Protein AF-A0A7X9DQF4-F1 (afdb_monomer)

Mean predicted aligned error: 11.49 Å

Radius of gyration: 29.45 Å; Cα contacts (8 Å, |Δi|>4): 39; chains: 1; bounding box: 74×21×68 Å

Structure (mmCIF, N/CA/C/O backbone):
data_AF-A0A7X9DQF4-F1
#
_entry.id   AF-A0A7X9DQF4-F1
#
loop_
_atom_site.group_PDB
_atom_site.id
_atom_site.type_symbol
_atom_site.label_atom_id
_atom_site.label_alt_id
_atom_site.label_comp_id
_atom_site.label_asym_id
_atom_site.label_entity_id
_atom_site.label_seq_id
_atom_site.pdbx_PDB_ins_code
_atom_site.Cartn_x
_atom_site.Cartn_y
_atom_site.Cartn_z
_atom_site.occupancy
_atom_site.B_iso_or_equiv
_atom_site.auth_seq_id
_atom_site.auth_comp_id
_atom_site.auth_asym_id
_atom_site.auth_atom_id
_atom_site.pdbx_PDB_model_num
ATOM 1 N N . MET A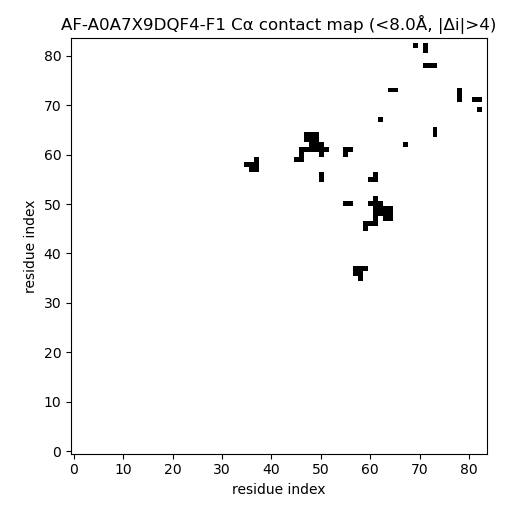 1 1 ? 54.943 -8.374 -43.976 1.00 60.38 1 MET A N 1
ATOM 2 C CA . MET A 1 1 ? 54.304 -7.247 -43.245 1.00 60.38 1 MET A CA 1
ATOM 3 C C . MET A 1 1 ? 52.771 -7.187 -43.346 1.00 60.38 1 MET A C 1
ATOM 5 O O . MET A 1 1 ? 52.164 -6.730 -42.387 1.00 60.38 1 MET A O 1
ATOM 9 N N . LYS A 1 2 ? 52.112 -7.647 -44.430 1.00 59.12 2 LYS A N 1
ATOM 10 C CA . LYS A 1 2 ? 50.631 -7.623 -44.545 1.00 59.12 2 LYS A CA 1
ATOM 11 C C . LYS A 1 2 ? 49.896 -8.498 -43.507 1.00 59.12 2 LYS A C 1
ATOM 13 O O . LYS A 1 2 ? 48.921 -8.033 -42.935 1.00 59.12 2 LYS A O 1
ATOM 18 N N . ASN A 1 3 ? 50.409 -9.693 -43.188 1.00 61.91 3 ASN A N 1
ATOM 19 C CA . ASN A 1 3 ? 49.784 -10.574 -42.186 1.00 61.91 3 ASN A CA 1
ATOM 20 C C . ASN A 1 3 ? 49.768 -9.979 -40.767 1.00 61.91 3 ASN A C 1
ATOM 22 O O . ASN A 1 3 ? 48.751 -10.063 -40.096 1.00 61.91 3 ASN A O 1
ATOM 26 N N . TYR A 1 4 ? 50.833 -9.289 -40.345 1.00 63.88 4 TYR A N 1
ATOM 27 C CA . TYR A 1 4 ? 50.908 -8.662 -39.016 1.00 63.88 4 TYR A CA 1
ATOM 28 C C . TYR A 1 4 ? 49.891 -7.518 -38.837 1.00 63.88 4 TYR A C 1
ATOM 30 O O . TYR A 1 4 ? 49.281 -7.384 -37.780 1.00 63.88 4 TYR A O 1
ATOM 38 N N . ARG A 1 5 ? 49.640 -6.731 -39.897 1.00 61.47 5 ARG A N 1
ATOM 39 C CA . ARG A 1 5 ? 48.605 -5.681 -39.885 1.00 61.47 5 ARG A CA 1
ATOM 40 C C . ARG A 1 5 ? 47.195 -6.259 -39.754 1.00 61.47 5 ARG A C 1
ATOM 42 O O . ARG A 1 5 ? 46.390 -5.680 -39.036 1.00 61.47 5 ARG A O 1
ATOM 49 N N . ASN A 1 6 ? 46.911 -7.393 -40.394 1.00 62.53 6 ASN A N 1
ATOM 50 C CA . ASN A 1 6 ? 45.597 -8.034 -40.315 1.00 62.53 6 ASN A CA 1
ATOM 51 C C . ASN A 1 6 ? 45.331 -8.618 -38.921 1.00 62.53 6 ASN A C 1
ATOM 53 O O . ASN A 1 6 ? 44.230 -8.451 -38.410 1.00 62.53 6 ASN A O 1
ATOM 57 N N . THR A 1 7 ? 46.338 -9.210 -38.267 1.00 67.69 7 THR A N 1
ATOM 58 C CA . THR A 1 7 ? 46.212 -9.718 -36.889 1.00 67.69 7 THR A CA 1
ATOM 59 C C . THR A 1 7 ? 45.969 -8.592 -35.875 1.00 67.69 7 THR A C 1
ATOM 61 O O . THR A 1 7 ? 45.129 -8.738 -34.991 1.00 67.69 7 THR A O 1
ATOM 64 N N . ILE A 1 8 ? 46.633 -7.439 -36.032 1.00 69.75 8 ILE A N 1
ATOM 65 C CA . ILE A 1 8 ? 46.415 -6.25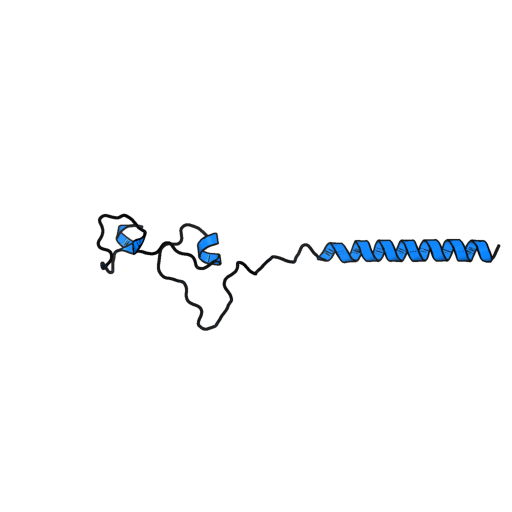3 -35.180 1.00 69.75 8 ILE A CA 1
ATOM 66 C C . ILE A 1 8 ? 45.031 -5.634 -35.414 1.00 69.75 8 ILE A C 1
ATOM 68 O O . ILE A 1 8 ? 44.343 -5.282 -34.460 1.00 69.75 8 ILE A O 1
ATOM 72 N N . LEU A 1 9 ? 44.600 -5.517 -36.674 1.00 67.56 9 LEU A N 1
ATOM 73 C CA . LEU A 1 9 ? 43.271 -5.001 -37.015 1.00 67.56 9 LEU A CA 1
ATOM 74 C C . LEU A 1 9 ? 42.154 -5.897 -36.459 1.00 67.56 9 LEU A C 1
ATOM 76 O O . LEU A 1 9 ? 41.161 -5.381 -35.952 1.00 67.56 9 LEU A O 1
ATOM 80 N N . PHE A 1 10 ? 42.338 -7.221 -36.486 1.00 69.56 10 PHE A N 1
ATOM 81 C CA . PHE A 1 10 ? 41.395 -8.179 -35.899 1.00 69.56 10 PHE A CA 1
ATOM 82 C C . PHE A 1 10 ? 41.328 -8.057 -34.368 1.00 69.56 10 PHE A C 1
ATOM 84 O O . PHE A 1 10 ? 40.239 -8.060 -33.796 1.00 69.56 10 PHE A O 1
ATOM 91 N N . GLY A 1 11 ? 42.481 -7.876 -33.709 1.00 75.06 11 GLY A N 1
ATOM 92 C CA . GLY A 1 11 ? 42.559 -7.621 -32.267 1.00 75.06 11 GLY A CA 1
ATOM 93 C C . GLY A 1 11 ? 41.865 -6.318 -31.854 1.00 75.06 11 GLY A C 1
ATOM 94 O O . GLY A 1 11 ? 41.078 -6.317 -30.911 1.00 75.06 11 GLY A O 1
ATOM 95 N N . ASN A 1 12 ? 42.070 -5.234 -32.610 1.00 76.69 12 ASN A N 1
ATOM 96 C CA . ASN A 1 12 ? 41.383 -3.959 -32.380 1.00 76.69 12 ASN A CA 1
ATOM 97 C C . ASN A 1 12 ? 39.868 -4.065 -32.612 1.00 76.69 12 ASN A C 1
ATOM 99 O O . ASN A 1 12 ? 39.097 -3.481 -31.857 1.00 76.69 12 ASN A O 1
ATOM 103 N N . SER A 1 13 ? 39.431 -4.847 -33.605 1.00 76.56 13 SER A N 1
ATOM 104 C CA . SER A 1 13 ? 38.007 -5.103 -33.847 1.00 76.56 13 SER A CA 1
ATOM 105 C C . SER A 1 13 ? 37.349 -5.840 -32.677 1.00 76.56 13 SER A C 1
ATOM 107 O O . SER A 1 13 ? 36.276 -5.438 -32.238 1.00 76.56 13 SER A O 1
ATOM 109 N N . LEU A 1 14 ? 37.995 -6.882 -32.140 1.00 80.25 14 LEU A N 1
ATOM 110 C CA . LEU A 1 14 ? 37.513 -7.622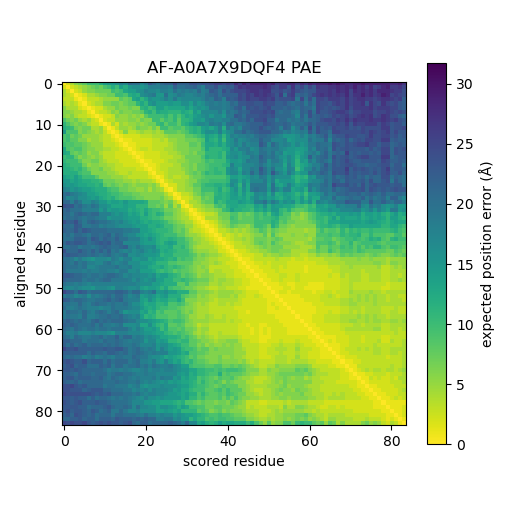 -30.964 1.00 80.25 14 LEU A CA 1
ATOM 111 C C . LEU A 1 14 ? 37.426 -6.733 -29.719 1.00 80.25 14 LEU A C 1
ATOM 113 O O . LEU A 1 14 ? 36.459 -6.809 -28.962 1.00 80.25 14 LEU A O 1
ATOM 117 N N . LEU A 1 15 ? 38.416 -5.860 -29.531 1.00 83.62 15 LEU A N 1
ATOM 118 C CA . LEU A 1 15 ? 38.467 -4.932 -28.405 1.00 83.62 15 LEU A CA 1
ATOM 119 C C . LEU A 1 15 ? 37.357 -3.870 -28.507 1.00 83.62 15 LEU A C 1
ATOM 121 O O . LEU A 1 15 ? 36.681 -3.595 -27.518 1.00 83.62 15 LEU A O 1
ATOM 125 N N . CYS A 1 16 ? 37.082 -3.354 -29.710 1.00 83.62 16 CYS A N 1
ATOM 126 C CA . CYS A 1 16 ? 35.931 -2.483 -29.964 1.00 83.62 16 CYS A CA 1
ATOM 127 C C . CYS A 1 16 ? 34.590 -3.183 -29.688 1.00 83.62 16 CYS A C 1
ATOM 129 O O . CYS A 1 16 ? 33.705 -2.575 -29.088 1.00 83.62 16 CYS A O 1
ATOM 131 N N . SER A 1 17 ? 34.436 -4.455 -30.072 1.00 82.94 17 SER A N 1
ATOM 132 C CA . SER A 1 17 ? 33.217 -5.228 -29.789 1.00 82.94 17 SER A CA 1
ATOM 133 C C . SER A 1 17 ? 32.993 -5.444 -28.287 1.00 82.94 17 SER A C 1
ATOM 135 O O . SER A 1 17 ? 31.866 -5.315 -27.814 1.00 82.94 17 SER A O 1
ATOM 137 N N . LEU A 1 18 ? 34.057 -5.711 -27.523 1.00 84.25 18 LEU A N 1
ATOM 138 C CA . LEU A 1 18 ? 33.998 -5.837 -26.061 1.00 84.25 18 LEU A CA 1
ATOM 139 C C . LEU A 1 18 ? 33.604 -4.520 -25.383 1.00 84.25 18 LEU A C 1
ATOM 141 O O . LEU A 1 18 ? 32.745 -4.510 -24.503 1.00 84.25 18 LEU A O 1
ATOM 145 N N . LEU A 1 19 ? 34.181 -3.401 -25.825 1.00 84.44 19 LEU A N 1
ATOM 146 C CA . LEU A 1 19 ? 33.840 -2.078 -25.296 1.00 84.44 19 LEU A CA 1
ATOM 147 C C . LEU A 1 19 ? 32.387 -1.692 -25.599 1.00 84.44 19 LEU A C 1
ATOM 149 O O . LEU A 1 19 ? 31.715 -1.134 -24.732 1.00 84.44 19 LEU A O 1
ATOM 153 N N . PHE A 1 20 ? 31.881 -2.028 -26.788 1.00 82.06 20 PHE A N 1
ATOM 154 C CA . PHE A 1 20 ? 30.478 -1.811 -27.141 1.00 82.06 20 PHE A CA 1
ATOM 155 C C . PHE A 1 20 ? 29.538 -2.621 -26.240 1.00 82.06 20 PHE A C 1
ATOM 157 O O . PHE A 1 20 ? 28.573 -2.071 -25.711 1.00 82.06 20 PHE A O 1
ATOM 164 N N . PHE A 1 21 ? 29.856 -3.895 -25.988 1.00 81.12 21 PHE A N 1
ATOM 165 C CA . PHE A 1 21 ? 29.069 -4.743 -25.091 1.00 81.12 21 PHE A CA 1
ATOM 166 C C . PHE A 1 21 ? 29.016 -4.171 -23.666 1.00 81.12 21 PHE A C 1
ATOM 168 O O . PHE A 1 21 ? 27.927 -4.041 -23.106 1.00 81.12 21 PHE A O 1
ATOM 175 N N . CYS A 1 22 ? 30.148 -3.711 -23.120 1.00 80.12 22 CYS A N 1
ATOM 176 C CA . CYS A 1 22 ? 30.191 -3.032 -21.819 1.00 80.12 22 CYS A CA 1
ATOM 177 C C . CYS A 1 22 ? 29.353 -1.742 -21.792 1.00 80.12 22 CYS A C 1
ATOM 179 O O . CYS A 1 22 ? 28.655 -1.486 -20.812 1.00 80.12 22 CYS A O 1
ATOM 181 N N . PHE A 1 23 ? 29.363 -0.953 -22.872 1.00 77.12 23 PHE A N 1
ATOM 182 C CA . PHE A 1 23 ? 28.545 0.261 -22.978 1.00 77.12 23 PHE A CA 1
ATOM 183 C C . PHE A 1 23 ? 27.041 -0.034 -22.978 1.00 77.12 23 PHE A C 1
ATOM 185 O O . PHE A 1 23 ? 26.265 0.719 -22.387 1.00 77.12 23 PHE A O 1
ATOM 192 N N . THR A 1 24 ? 26.610 -1.143 -23.587 1.00 76.25 24 THR A N 1
ATOM 193 C CA . THR A 1 24 ? 25.183 -1.510 -23.603 1.00 76.25 24 THR A CA 1
ATOM 194 C C . THR A 1 24 ? 24.641 -1.894 -22.224 1.00 76.25 24 THR A C 1
ATOM 196 O O . THR A 1 24 ? 23.450 -1.711 -21.974 1.00 76.25 24 THR A O 1
ATOM 199 N N . GLN A 1 25 ? 25.502 -2.338 -21.299 1.00 73.06 25 GLN A N 1
ATOM 200 C CA . GLN A 1 25 ? 25.082 -2.748 -19.955 1.00 73.06 25 GLN A CA 1
ATOM 201 C C . GLN A 1 25 ? 24.780 -1.572 -19.013 1.00 73.06 25 GLN A C 1
ATOM 203 O O . GLN A 1 25 ? 24.091 -1.757 -18.011 1.00 73.06 25 GLN A O 1
ATOM 208 N N . TRP A 1 26 ? 25.213 -0.349 -19.347 1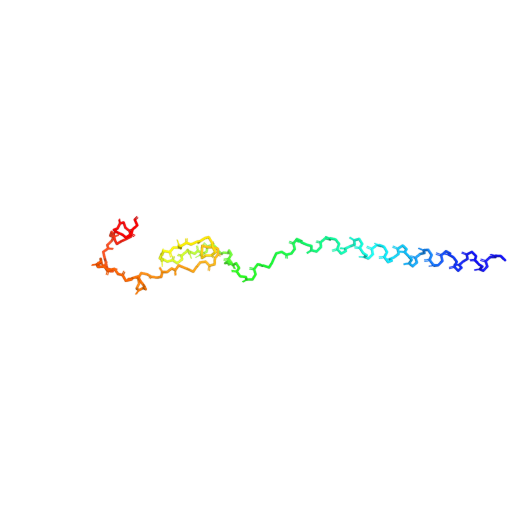.00 69.81 26 TRP A N 1
ATOM 209 C CA . TRP A 1 26 ? 24.951 0.842 -18.525 1.00 69.81 26 TRP A CA 1
ATOM 210 C C . TRP A 1 26 ? 23.448 1.166 -18.420 1.00 69.81 26 TRP A C 1
ATOM 212 O O . TRP A 1 26 ? 22.995 1.732 -17.430 1.00 69.81 26 TRP A O 1
ATOM 222 N N . ASN A 1 27 ? 22.638 0.770 -19.405 1.00 69.06 27 ASN A N 1
ATOM 223 C CA . ASN A 1 27 ? 21.215 1.124 -19.454 1.00 69.06 27 ASN A CA 1
ATOM 224 C C . ASN A 1 27 ? 20.295 0.220 -18.606 1.00 69.06 27 ASN A C 1
ATOM 226 O O . ASN A 1 27 ? 19.091 0.463 -18.562 1.00 69.06 27 ASN A O 1
ATOM 230 N N . LEU A 1 28 ? 20.812 -0.811 -17.921 1.00 71.00 28 LEU A N 1
ATOM 231 C CA . LEU A 1 28 ? 19.967 -1.754 -17.165 1.00 71.00 28 LEU A CA 1
ATOM 232 C C . LEU A 1 28 ? 19.524 -1.248 -15.780 1.00 71.00 28 LEU A C 1
ATOM 234 O O . LEU A 1 28 ? 18.601 -1.815 -15.202 1.00 71.00 28 LEU A O 1
ATOM 238 N N . TYR A 1 29 ? 20.104 -0.161 -15.260 1.00 71.38 29 TYR A N 1
ATOM 239 C CA . TYR A 1 29 ? 19.787 0.353 -13.915 1.00 71.38 29 TYR A CA 1
ATOM 240 C C . TYR A 1 29 ? 18.379 0.963 -13.763 1.00 71.38 29 TYR A C 1
ATOM 242 O O . TYR A 1 29 ? 17.988 1.318 -12.655 1.00 71.38 29 TYR A O 1
ATOM 250 N N . ALA A 1 30 ? 17.606 1.081 -14.846 1.00 70.31 30 ALA A N 1
ATOM 251 C CA . ALA A 1 30 ? 16.258 1.656 -14.828 1.00 70.31 30 ALA A CA 1
ATOM 252 C C . ALA A 1 30 ? 15.123 0.617 -14.709 1.00 70.31 30 ALA A C 1
ATOM 254 O O . ALA A 1 30 ? 13.952 0.995 -14.706 1.00 70.31 30 ALA A O 1
ATOM 255 N N . GLN A 1 31 ? 15.434 -0.681 -14.624 1.00 76.88 31 GLN A N 1
ATOM 256 C CA . GLN A 1 31 ? 14.417 -1.721 -14.450 1.00 76.88 31 GLN A CA 1
ATOM 257 C C . GLN A 1 31 ? 14.022 -1.813 -12.972 1.00 76.88 31 GLN A C 1
ATOM 259 O O . GLN A 1 31 ? 14.637 -2.540 -12.195 1.00 76.88 31 GLN A O 1
ATOM 264 N N . SER A 1 32 ? 13.016 -1.039 -12.565 1.00 74.56 32 SER A N 1
ATOM 265 C CA . SER A 1 32 ? 12.392 -1.213 -11.256 1.00 74.56 32 SER A CA 1
ATOM 266 C C . SER A 1 32 ? 11.443 -2.411 -11.292 1.00 74.56 32 SER A C 1
ATOM 268 O O . SER A 1 32 ? 10.618 -2.543 -12.194 1.00 74.56 32 SER A O 1
ATOM 270 N N . ASP A 1 33 ? 11.563 -3.298 -10.306 1.00 79.38 33 ASP A N 1
ATOM 271 C CA . ASP A 1 33 ? 10.631 -4.409 -10.134 1.00 79.38 33 ASP A CA 1
ATOM 272 C C . ASP A 1 33 ? 9.244 -3.870 -9.749 1.00 79.38 33 ASP A C 1
ATOM 274 O O . ASP A 1 33 ? 9.054 -3.277 -8.684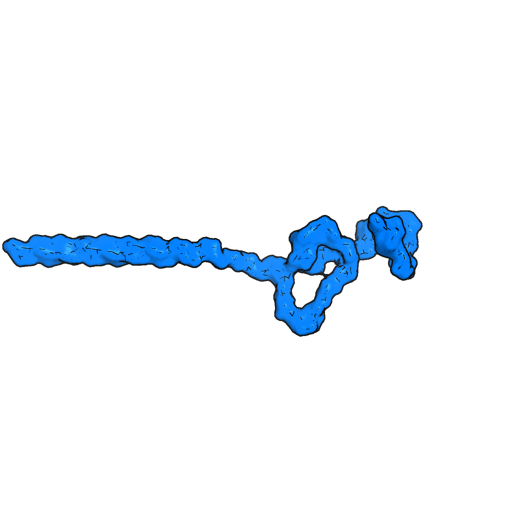 1.00 79.38 33 ASP A O 1
ATOM 278 N N . THR A 1 34 ? 8.271 -4.058 -10.640 1.00 78.56 34 THR A N 1
ATOM 279 C CA . THR A 1 34 ? 6.885 -3.622 -10.442 1.00 78.56 34 THR A CA 1
ATOM 280 C C . THR A 1 34 ? 5.970 -4.749 -9.972 1.00 78.56 34 THR A C 1
ATOM 282 O O . THR A 1 34 ? 4.773 -4.517 -9.823 1.00 78.56 34 THR A O 1
ATOM 285 N N . THR A 1 35 ? 6.475 -5.968 -9.759 1.00 77.94 35 THR A N 1
ATOM 286 C CA . THR A 1 35 ? 5.642 -7.127 -9.384 1.00 77.94 35 THR A CA 1
ATOM 287 C C . THR A 1 35 ? 4.966 -6.962 -8.024 1.00 77.94 35 THR A C 1
ATOM 289 O O . THR A 1 35 ? 3.870 -7.478 -7.824 1.00 77.94 35 THR A O 1
ATOM 292 N N . GLY A 1 36 ? 5.572 -6.191 -7.117 1.00 72.56 36 GLY A N 1
ATOM 293 C CA . GLY A 1 36 ? 4.979 -5.828 -5.828 1.00 72.56 36 GLY A CA 1
ATOM 294 C C . GLY A 1 36 ? 3.991 -4.658 -5.881 1.00 72.56 36 GLY A C 1
ATOM 295 O O . GLY A 1 36 ? 3.359 -4.366 -4.871 1.00 72.56 36 GLY A O 1
ATOM 296 N N . LEU A 1 37 ? 3.856 -3.973 -7.022 1.00 78.81 37 LEU A N 1
ATOM 297 C CA . LEU A 1 37 ? 2.945 -2.839 -7.169 1.00 78.81 37 LEU A CA 1
ATOM 298 C C . LEU A 1 37 ? 1.538 -3.307 -7.514 1.00 78.81 37 LEU A C 1
ATOM 300 O O . LEU A 1 37 ? 1.324 -4.282 -8.236 1.00 78.81 37 LEU A O 1
ATOM 304 N N . VAL A 1 38 ? 0.557 -2.541 -7.058 1.00 78.12 38 VAL A N 1
ATOM 305 C CA . VAL A 1 38 ? -0.832 -2.808 -7.400 1.00 78.12 38 VAL A CA 1
ATOM 306 C C . VAL A 1 38 ? -1.087 -2.476 -8.865 1.00 78.12 38 VAL A C 1
ATOM 308 O O . VAL A 1 38 ? -0.748 -1.399 -9.359 1.00 78.12 38 VAL A O 1
ATOM 311 N N . ARG A 1 39 ? -1.690 -3.428 -9.579 1.00 81.38 39 ARG A N 1
ATOM 312 C CA . ARG A 1 39 ? -1.945 -3.316 -11.013 1.00 81.38 39 ARG A CA 1
ATOM 313 C C . ARG A 1 39 ? -3.049 -2.293 -11.278 1.00 81.38 39 ARG A C 1
ATOM 315 O O . ARG A 1 39 ? -4.147 -2.407 -10.737 1.00 81.38 39 ARG A O 1
ATOM 322 N N . TYR A 1 40 ? -2.775 -1.329 -12.156 1.00 81.31 40 TYR A N 1
ATOM 323 C CA . TYR A 1 40 ? -3.791 -0.380 -12.598 1.00 81.31 40 TYR A CA 1
ATOM 324 C C . TYR A 1 40 ? -4.894 -1.102 -13.379 1.00 81.31 40 TYR A C 1
ATOM 326 O O . TYR A 1 40 ? -4.625 -1.784 -14.370 1.00 81.31 40 TYR A O 1
ATOM 334 N N . THR A 1 41 ? -6.133 -0.929 -12.932 1.00 88.06 41 THR A N 1
ATOM 335 C CA . THR A 1 41 ? -7.351 -1.345 -13.633 1.00 88.06 41 THR A CA 1
ATOM 336 C C . THR A 1 41 ? -8.410 -0.256 -13.433 1.00 88.06 41 THR A C 1
ATOM 338 O O . THR A 1 41 ? -8.398 0.393 -12.387 1.00 88.06 41 THR A O 1
ATOM 341 N N . PRO A 1 42 ? -9.321 -0.010 -14.392 1.00 88.94 42 PRO A N 1
ATOM 342 C CA . PRO A 1 42 ? -10.388 0.983 -14.216 1.00 88.94 42 PRO A CA 1
ATOM 343 C C . PRO A 1 42 ? -11.294 0.694 -13.010 1.00 88.94 42 PRO A C 1
ATOM 345 O O . PRO A 1 42 ? -11.819 1.613 -12.388 1.00 88.94 42 PRO A O 1
ATOM 348 N N . ASP A 1 43 ? -11.419 -0.584 -12.653 1.00 90.25 43 ASP A N 1
ATOM 349 C CA . ASP A 1 43 ? -12.200 -1.062 -11.512 1.00 90.25 43 ASP A CA 1
ATOM 350 C C . ASP A 1 43 ? -11.415 -1.037 -10.192 1.00 90.25 43 ASP A C 1
ATOM 352 O O . ASP A 1 43 ? -11.934 -1.438 -9.150 1.00 90.25 43 ASP A O 1
ATOM 356 N N . TYR A 1 44 ? -10.160 -0.579 -10.215 1.00 88.75 44 TYR A N 1
ATOM 357 C CA . TYR A 1 44 ? -9.302 -0.570 -9.043 1.00 88.75 44 TYR A CA 1
ATOM 358 C C . TYR A 1 44 ? -9.871 0.323 -7.935 1.00 88.75 44 TYR A C 1
ATOM 360 O O . TYR A 1 44 ? -10.196 1.495 -8.147 1.00 88.75 44 TYR A O 1
ATOM 368 N N . ARG A 1 45 ? -9.945 -0.230 -6.723 1.00 90.12 45 ARG A N 1
ATOM 369 C CA . ARG A 1 45 ? -10.363 0.466 -5.506 1.00 90.12 45 ARG A CA 1
ATOM 370 C C . ARG A 1 45 ? -9.389 0.151 -4.379 1.00 90.12 45 ARG A C 1
ATOM 372 O O . ARG A 1 45 ? -8.918 -0.981 -4.249 1.00 90.12 45 ARG A O 1
ATOM 379 N N . PHE A 1 46 ? -9.102 1.158 -3.561 1.00 90.94 46 PHE A N 1
ATOM 380 C CA . PHE A 1 46 ? -8.377 0.934 -2.318 1.00 90.94 46 PHE A CA 1
ATOM 381 C C . PHE A 1 46 ? -9.237 0.112 -1.359 1.00 90.94 46 PHE A C 1
ATOM 383 O O . PHE A 1 46 ? -10.456 0.268 -1.331 1.00 90.94 46 PHE A O 1
ATOM 390 N N . ALA A 1 47 ? -8.598 -0.782 -0.612 1.00 92.00 47 ALA A N 1
ATOM 391 C CA . ALA A 1 47 ? -9.254 -1.509 0.459 1.00 92.00 47 ALA A CA 1
ATOM 392 C C . ALA A 1 47 ? -9.527 -0.565 1.639 1.00 92.00 47 ALA A C 1
ATOM 394 O O . ALA A 1 47 ? -8.744 0.347 1.915 1.00 92.00 47 ALA A O 1
ATOM 395 N N . ASP A 1 48 ? -10.625 -0.812 2.348 1.00 89.69 48 ASP A N 1
ATOM 396 C CA . ASP A 1 48 ? -10.995 -0.017 3.515 1.00 89.69 48 ASP A CA 1
ATOM 397 C C . ASP A 1 48 ? -10.105 -0.353 4.719 1.00 89.69 48 ASP A C 1
ATOM 399 O O . ASP A 1 48 ? -9.871 -1.520 5.054 1.00 89.69 48 ASP A O 1
ATOM 403 N N . GLY A 1 49 ? -9.638 0.683 5.411 1.00 91.00 49 GLY A N 1
ATOM 404 C CA . GLY A 1 49 ? -8.844 0.558 6.628 1.00 91.00 49 GLY A CA 1
ATOM 405 C C . GLY A 1 49 ? -7.844 1.695 6.788 1.00 91.00 49 GLY A C 1
ATOM 406 O O . GLY A 1 49 ? -7.925 2.716 6.107 1.00 91.00 49 GLY A O 1
ATOM 407 N N . ILE A 1 50 ? -6.899 1.516 7.709 1.00 92.19 50 ILE A N 1
ATOM 408 C CA . ILE A 1 50 ? -5.874 2.522 8.009 1.00 92.19 50 ILE A CA 1
ATOM 409 C C . ILE A 1 50 ? -4.563 2.129 7.345 1.00 92.19 50 ILE A C 1
ATOM 411 O O . ILE A 1 50 ? -4.060 1.022 7.548 1.00 92.19 50 ILE A O 1
ATOM 415 N N . PHE A 1 51 ? -4.000 3.061 6.583 1.00 94.06 51 PHE A N 1
ATOM 416 C CA . PHE A 1 51 ? -2.658 2.960 6.030 1.00 94.06 51 PHE A CA 1
ATOM 417 C C . PHE A 1 51 ? -1.693 3.700 6.955 1.00 94.06 51 PHE A C 1
ATOM 419 O O . PHE A 1 51 ? -1.844 4.900 7.169 1.00 94.06 51 PHE A O 1
ATOM 426 N N . ILE A 1 52 ? -0.716 2.988 7.513 1.00 92.12 52 ILE A N 1
ATOM 427 C CA . ILE A 1 52 ? 0.287 3.585 8.409 1.00 92.12 52 ILE A CA 1
ATOM 428 C C . ILE A 1 52 ? 1.414 4.244 7.605 1.00 92.12 52 ILE A C 1
ATOM 430 O O . ILE A 1 52 ? 1.968 5.256 8.026 1.00 92.12 52 ILE A O 1
ATOM 434 N N . ASP A 1 53 ? 1.759 3.679 6.446 1.00 93.19 53 ASP A N 1
ATOM 435 C CA . ASP A 1 53 ? 2.859 4.156 5.614 1.00 93.19 53 ASP A CA 1
ATOM 436 C C . ASP A 1 53 ? 2.543 4.112 4.108 1.00 93.19 53 ASP A C 1
ATOM 438 O O . ASP A 1 53 ? 1.538 3.557 3.651 1.00 93.19 53 ASP A O 1
ATOM 442 N N . PHE A 1 54 ? 3.442 4.696 3.309 1.00 92.06 54 PHE A N 1
ATOM 443 C CA . PHE A 1 54 ? 3.321 4.723 1.850 1.00 92.06 54 PHE A CA 1
ATOM 444 C C . PHE A 1 54 ? 3.528 3.358 1.184 1.00 92.06 54 PHE A C 1
ATOM 446 O O . PHE A 1 54 ? 3.062 3.156 0.061 1.00 92.06 54 PHE A O 1
ATOM 453 N N . THR A 1 55 ? 4.211 2.421 1.842 1.00 90.94 55 THR A N 1
ATOM 454 C CA . THR A 1 55 ? 4.408 1.062 1.322 1.00 90.94 55 THR A CA 1
ATOM 455 C C . THR A 1 55 ? 3.072 0.326 1.284 1.00 90.94 55 THR A C 1
ATOM 457 O O . THR A 1 55 ? 2.736 -0.304 0.282 1.00 90.94 55 THR A O 1
ATOM 460 N N . GLN A 1 56 ? 2.258 0.476 2.327 1.00 91.88 56 GLN A N 1
ATOM 461 C CA . GLN A 1 56 ? 0.913 -0.086 2.396 1.00 91.88 56 GLN A CA 1
ATOM 462 C C . GLN A 1 56 ? -0.021 0.542 1.364 1.00 91.88 56 GLN A C 1
ATOM 464 O O . GLN A 1 56 ? -0.796 -0.182 0.746 1.00 91.88 56 GLN A O 1
ATOM 469 N N . VAL A 1 57 ? 0.071 1.857 1.127 1.00 90.62 57 VAL A N 1
ATOM 470 C CA . VAL A 1 57 ? -0.717 2.534 0.076 1.00 90.62 57 VAL A CA 1
ATOM 471 C C . VAL A 1 57 ? -0.345 1.988 -1.300 1.00 90.62 57 VAL A C 1
ATOM 47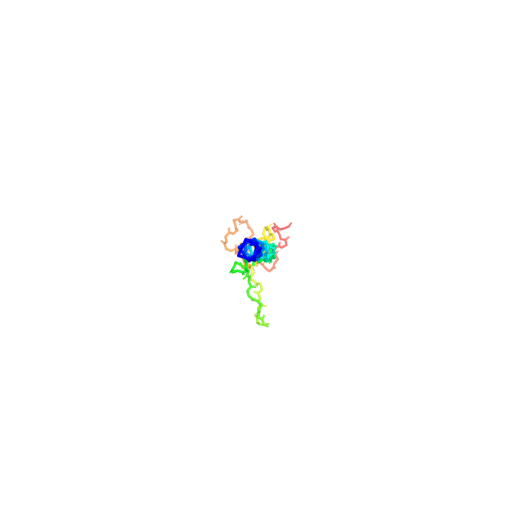3 O O . VAL A 1 57 ? -1.216 1.618 -2.084 1.00 90.62 57 VAL A O 1
ATOM 476 N N . ARG A 1 58 ? 0.958 1.880 -1.575 1.00 88.44 58 ARG A N 1
ATOM 477 C CA . ARG A 1 58 ? 1.494 1.349 -2.834 1.00 88.44 58 ARG A CA 1
ATOM 478 C C . ARG A 1 58 ? 1.046 -0.089 -3.104 1.00 88.44 58 ARG A C 1
ATOM 480 O O . ARG A 1 58 ? 0.816 -0.437 -4.261 1.00 88.44 58 ARG A O 1
ATOM 487 N N . ASN A 1 59 ? 0.914 -0.886 -2.046 1.00 90.31 59 ASN A N 1
ATOM 488 C CA . ASN A 1 59 ? 0.562 -2.302 -2.119 1.00 90.31 59 ASN A CA 1
ATOM 489 C C . ASN A 1 59 ? -0.935 -2.572 -1.855 1.00 90.31 59 ASN A C 1
ATOM 491 O O . ASN A 1 59 ? -1.357 -3.723 -1.920 1.00 90.31 59 ASN A O 1
ATOM 495 N N . ASN A 1 60 ? -1.738 -1.540 -1.566 1.00 91.88 60 ASN A N 1
ATOM 496 C CA . ASN A 1 60 ? -3.144 -1.635 -1.148 1.00 91.88 60 ASN A CA 1
ATOM 497 C C . ASN A 1 60 ? -3.387 -2.584 0.040 1.00 91.88 60 ASN A C 1
ATOM 499 O O . ASN A 1 60 ? -4.303 -3.405 0.025 1.00 91.88 60 ASN A O 1
ATOM 503 N N . GLN A 1 61 ? -2.538 -2.496 1.066 1.00 92.75 61 GLN A N 1
ATOM 504 C CA . GLN A 1 61 ? -2.574 -3.373 2.241 1.00 92.75 61 GLN A CA 1
ATOM 505 C C . GLN A 1 61 ? -2.844 -2.590 3.536 1.00 92.75 61 GLN A C 1
ATOM 507 O O . GLN A 1 61 ? -1.933 -2.427 4.350 1.00 92.75 61 GLN A O 1
ATOM 512 N N . PRO A 1 62 ? -4.080 -2.107 3.761 1.00 94.94 62 PRO A N 1
ATOM 513 C CA . PRO A 1 62 ? -4.428 -1.411 4.992 1.00 94.94 62 PRO A CA 1
ATOM 514 C C . PRO A 1 62 ? -4.585 -2.362 6.185 1.00 94.94 62 PRO A C 1
ATOM 516 O O . PRO A 1 62 ? -4.828 -3.573 6.070 1.00 94.94 62 PRO A O 1
ATOM 519 N N . ILE A 1 63 ? -4.540 -1.785 7.381 1.00 93.38 63 ILE A N 1
ATOM 520 C CA . ILE A 1 63 ? -4.988 -2.449 8.601 1.00 93.38 63 ILE A CA 1
ATOM 521 C C . ILE A 1 63 ? -6.515 -2.405 8.641 1.00 93.38 63 ILE A C 1
ATOM 523 O O . ILE A 1 63 ? -7.124 -1.342 8.753 1.00 93.38 63 ILE A O 1
ATOM 527 N N . ALA A 1 64 ? -7.128 -3.585 8.545 1.00 92.50 64 ALA A N 1
ATOM 528 C CA . ALA A 1 64 ? -8.571 -3.749 8.626 1.00 92.50 64 ALA A CA 1
ATOM 529 C C . ALA A 1 64 ? -9.113 -3.288 9.985 1.00 92.50 64 ALA A C 1
ATOM 531 O O . ALA A 1 64 ? -8.490 -3.532 11.020 1.00 92.50 64 ALA A O 1
ATOM 532 N N . LYS A 1 65 ? -10.323 -2.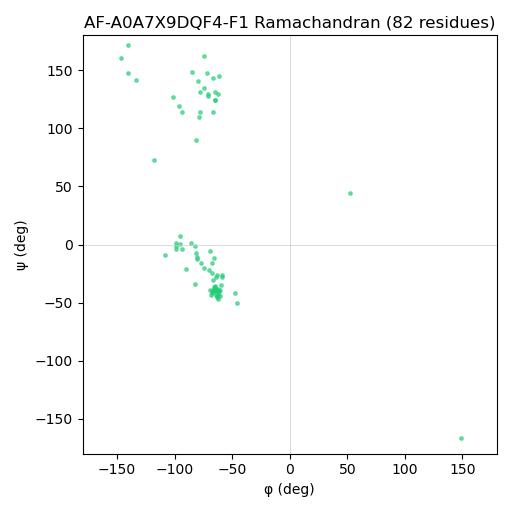716 9.972 1.00 90.06 65 LYS A N 1
ATOM 533 C CA . LYS A 1 65 ? -11.056 -2.234 11.153 1.00 90.06 65 LYS A CA 1
ATOM 534 C C . LYS A 1 65 ? -11.089 -3.255 12.300 1.00 90.06 65 LYS A C 1
ATOM 536 O O . LYS A 1 65 ? -10.839 -2.900 13.442 1.00 90.06 65 LYS A O 1
ATOM 541 N N . SER A 1 66 ? -11.297 -4.532 11.977 1.00 89.19 66 SER A N 1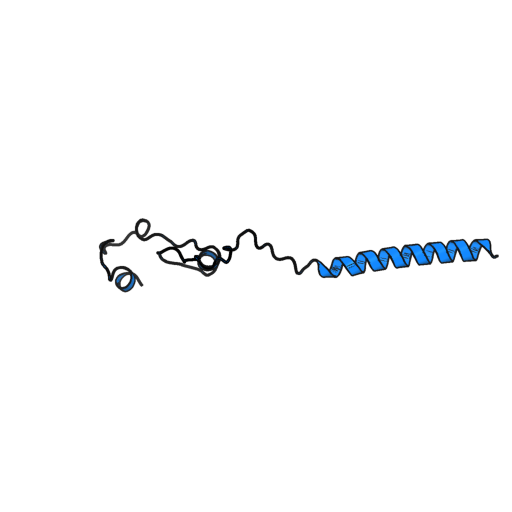
ATOM 542 C CA . SER A 1 66 ? -11.355 -5.648 12.935 1.00 89.19 66 SER A CA 1
ATOM 543 C C . SER A 1 66 ? -10.032 -5.978 13.635 1.00 89.19 66 SER A C 1
ATOM 545 O O . SER A 1 66 ? -10.036 -6.705 14.624 1.00 89.19 66 SER A O 1
ATOM 547 N N . ARG A 1 67 ? -8.897 -5.489 13.123 1.00 90.12 67 ARG A N 1
ATOM 548 C CA . ARG A 1 67 ? -7.565 -5.707 13.711 1.00 90.12 67 ARG A CA 1
ATOM 549 C C . ARG A 1 67 ? -7.143 -4.585 14.663 1.00 90.12 67 ARG A C 1
ATOM 551 O O . ARG A 1 67 ? -6.070 -4.675 15.251 1.00 90.12 67 ARG A O 1
ATOM 558 N N . ILE A 1 68 ? -7.952 -3.534 14.798 1.00 90.31 68 ILE A N 1
ATOM 559 C CA . ILE A 1 68 ? -7.651 -2.364 15.625 1.00 90.31 68 ILE A CA 1
ATOM 560 C C . ILE A 1 68 ? -8.274 -2.571 17.001 1.00 90.31 68 ILE A C 1
ATOM 562 O O . ILE A 1 68 ? -9.490 -2.576 17.131 1.00 90.31 68 ILE A O 1
ATOM 566 N N . LEU A 1 69 ? -7.450 -2.705 18.037 1.00 91.00 69 LEU A N 1
ATOM 567 C CA . LEU A 1 69 ? -7.936 -2.774 19.413 1.00 91.00 69 LEU A CA 1
ATOM 568 C C . LEU A 1 69 ? -8.277 -1.363 19.901 1.00 91.00 69 LEU A C 1
ATOM 570 O O . LEU A 1 69 ? -7.386 -0.544 20.112 1.00 91.00 69 LEU A O 1
ATOM 574 N N . THR A 1 70 ? -9.566 -1.078 20.068 1.00 90.06 70 THR A N 1
ATOM 575 C CA . THR A 1 70 ? -10.069 0.213 20.554 1.00 90.06 70 THR A CA 1
ATOM 576 C C . THR A 1 70 ? -11.331 0.022 21.396 1.00 90.06 70 THR A C 1
ATOM 578 O O . THR A 1 70 ? -11.988 -1.016 21.324 1.00 90.06 70 THR A O 1
ATOM 581 N N . THR A 1 71 ? -11.656 1.020 22.217 1.00 90.69 71 THR A N 1
ATOM 582 C CA . THR A 1 71 ? -12.903 1.082 22.995 1.00 90.69 71 THR A CA 1
ATOM 583 C C . THR A 1 71 ? -14.098 1.564 22.168 1.00 90.69 71 THR A C 1
ATOM 585 O O . THR A 1 71 ? -15.227 1.497 22.644 1.00 90.69 71 THR A O 1
ATOM 588 N N . VAL A 1 72 ? -13.858 2.063 20.952 1.00 90.19 72 VAL A N 1
ATOM 589 C CA . VAL A 1 72 ? -14.882 2.558 20.020 1.00 90.19 72 VAL A CA 1
ATOM 590 C C . VAL A 1 72 ? -15.562 1.392 19.291 1.00 90.19 72 VAL A C 1
ATOM 592 O O . VAL A 1 72 ? -14.898 0.436 18.891 1.00 90.19 72 VAL A O 1
ATOM 595 N N . ASP A 1 73 ? -16.879 1.475 19.079 1.00 89.00 73 ASP A N 1
ATOM 596 C CA . ASP A 1 73 ? -17.645 0.451 18.353 1.00 89.00 73 ASP A CA 1
ATOM 597 C C . ASP A 1 73 ? -17.219 0.355 16.873 1.00 89.00 73 ASP A C 1
ATOM 599 O O . ASP A 1 73 ? -17.179 1.343 16.134 1.00 89.00 73 ASP A O 1
ATOM 603 N N . TYR A 1 74 ? -16.961 -0.868 16.404 1.00 87.25 74 TYR A N 1
ATOM 604 C CA . TYR A 1 74 ? -16.630 -1.162 15.013 1.00 87.25 74 TYR A CA 1
ATOM 605 C C . TYR A 1 74 ? -17.764 -0.894 14.017 1.00 87.25 74 TYR A C 1
ATOM 607 O O . TYR A 1 74 ? -17.508 -0.916 12.816 1.00 87.25 74 TYR A O 1
ATOM 615 N N . ASN A 1 75 ? -18.997 -0.646 14.441 1.00 89.06 75 ASN A N 1
ATOM 616 C CA . ASN A 1 75 ? -20.089 -0.279 13.532 1.00 89.06 75 ASN A CA 1
ATOM 617 C C . ASN A 1 75 ? -20.353 1.229 13.486 1.00 89.06 75 ASN A C 1
ATOM 619 O O . ASN A 1 75 ? -21.159 1.676 12.673 1.00 89.06 75 ASN A O 1
ATOM 623 N N . ASP A 1 76 ? -19.650 2.020 14.301 1.00 90.62 76 ASP A N 1
ATOM 624 C CA . ASP A 1 76 ? -19.830 3.468 14.340 1.00 90.62 76 ASP A CA 1
ATOM 625 C C . ASP A 1 76 ? -19.410 4.103 12.992 1.00 90.62 76 ASP A C 1
ATOM 627 O O . ASP A 1 76 ? -18.264 3.902 12.552 1.00 90.62 76 ASP A O 1
ATOM 631 N N . PRO A 1 77 ? -20.297 4.873 12.321 1.00 88.38 77 PRO A N 1
ATOM 632 C CA . PRO A 1 77 ? -19.962 5.626 11.108 1.00 88.38 77 PRO A CA 1
ATOM 633 C C . PRO A 1 77 ? -18.823 6.629 11.313 1.00 88.38 77 PRO A C 1
ATOM 635 O O . PRO A 1 77 ? -18.103 6.962 10.375 1.00 88.38 77 PRO A O 1
ATOM 638 N N . SER A 1 78 ? -18.649 7.104 12.544 1.00 89.69 78 SER A N 1
ATOM 639 C CA . SER A 1 78 ? -17.609 8.044 12.947 1.00 89.69 78 SER A CA 1
ATOM 640 C C . SER A 1 78 ? -16.362 7.371 13.525 1.00 89.69 78 SER A C 1
ATOM 642 O O . SER A 1 78 ? -15.460 8.074 13.973 1.00 89.69 78 SER A O 1
ATOM 644 N N . PHE A 1 79 ? -16.260 6.035 13.467 1.00 90.38 79 PHE A N 1
ATOM 645 C CA . PHE A 1 79 ? -15.143 5.261 14.026 1.00 90.38 79 PHE A CA 1
ATOM 646 C C . PHE A 1 79 ? -13.770 5.846 13.689 1.00 90.38 79 PHE A C 1
ATOM 648 O O . PHE A 1 79 ? -12.958 6.054 14.583 1.00 90.38 79 PHE A O 1
ATOM 655 N N . PHE A 1 80 ? -13.517 6.143 12.409 1.00 87.62 80 PHE A N 1
ATOM 656 C CA . PHE A 1 80 ? -12.214 6.648 11.971 1.00 87.62 80 PHE A CA 1
ATOM 657 C C . PHE A 1 80 ? -11.900 8.043 12.524 1.00 87.62 80 PHE A C 1
ATOM 659 O O . PHE A 1 80 ? -10.741 8.320 12.790 1.00 87.62 80 PHE A O 1
ATOM 666 N N . ASN A 1 81 ? -12.912 8.884 12.764 1.00 89.50 81 ASN A N 1
ATOM 667 C CA . ASN A 1 81 ? -12.726 10.218 13.347 1.00 89.50 81 ASN A CA 1
ATOM 668 C C . ASN A 1 81 ? -12.411 10.174 14.848 1.00 89.50 81 ASN A C 1
ATOM 670 O O . ASN A 1 81 ? -11.954 11.166 15.398 1.00 89.50 81 ASN A O 1
ATOM 674 N N . GLN A 1 82 ? -12.730 9.071 15.531 1.00 87.25 82 GLN A N 1
ATOM 675 C CA . GLN A 1 82 ? -12.503 8.935 16.973 1.00 87.25 82 GLN A CA 1
ATOM 676 C C . GLN A 1 82 ? -11.124 8.354 17.305 1.00 87.25 82 GLN A C 1
ATOM 678 O O . GLN A 1 82 ? -10.658 8.499 18.432 1.00 87.25 82 GLN A O 1
ATOM 683 N N . ILE A 1 83 ? -10.490 7.663 16.353 1.00 86.25 83 ILE A N 1
ATOM 684 C CA . ILE A 1 83 ? -9.201 6.979 16.552 1.00 86.25 83 ILE A CA 1
ATOM 685 C C . ILE A 1 83 ? -8.018 7.663 15.850 1.00 86.25 83 ILE A C 1
ATOM 687 O O . ILE A 1 83 ? -6.882 7.242 16.069 1.00 86.25 83 ILE A O 1
ATOM 691 N N . LEU A 1 84 ? -8.281 8.659 14.997 1.00 81.00 84 LEU A N 1
ATOM 692 C CA . LEU A 1 84 ? -7.295 9.491 14.296 1.00 81.00 84 LEU A CA 1
ATOM 693 C C . LEU A 1 84 ? -7.327 10.912 14.862 1.00 81.00 84 LEU A C 1
ATOM 695 O O . LEU A 1 84 ? -6.230 11.492 15.013 1.00 81.00 84 LEU A O 1
#

Foldseek 3Di:
DVVVVVVVVVVVVVVVVVVVVVVVVVPPPPDDDCPQFDDDDPPDDQDDADDPDVSCVRNSNHDDLVNDDDPDDSVDPCVVVVVD

Sequence (84 aa):
MKNYRNTILFGNSLLCSLLFFCFTQWNLYAQSDTTGLVRYTPDYRFADGIFIDFTQVRNNQPIAKSRILTTVDYNDPSFFNQIL

Solvent-accessible surface area (backbone atoms only — not comparable to full-atom values): 5481 Å² total; per-residue (Å²): 115,70,69,62,53,52,56,52,51,52,51,52,50,53,51,52,53,52,53,50,55,58,58,64,59,69,71,61,85,75,73,72,84,58,85,74,46,64,77,91,51,97,83,64,72,80,62,79,54,50,62,92,48,70,67,28,60,51,48,55,54,44,50,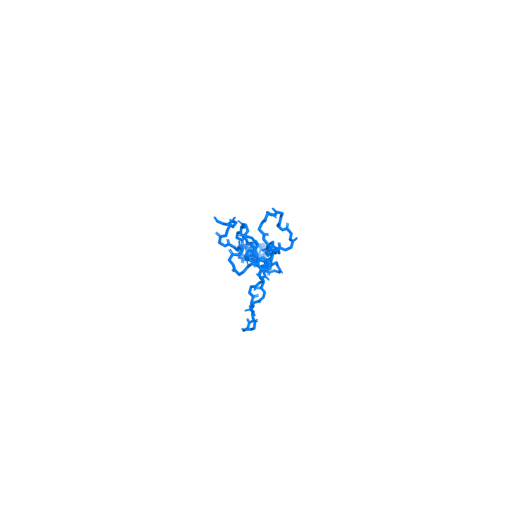43,69,91,76,58,91,67,95,68,59,92,80,47,93,58,41,69,75,76,78,107

pLDDT: mean 82.63, std 9.5, range [59.12, 94.94]

Secondary structure (DSSP, 8-state):
-HHHHHHHHHHHHHHHHHHHHHHHGGGGGG----TTSPPP-TT--PPSSB--SHHHHHHT--B-GGG---SS-TT-TTHHHHH-